Protein AF-A0A9D6YTX3-F1 (afdb_monomer)

Structure (mmCIF, N/CA/C/O backbone):
data_AF-A0A9D6YTX3-F1
#
_entry.id   AF-A0A9D6YTX3-F1
#
loop_
_atom_site.group_PDB
_atom_site.id
_atom_site.type_symbol
_atom_site.label_atom_id
_atom_site.label_alt_id
_atom_site.label_comp_id
_atom_site.label_asym_id
_atom_site.label_entity_id
_atom_site.label_seq_id
_atom_site.pdbx_PDB_ins_code
_atom_site.Cartn_x
_atom_site.Cartn_y
_atom_site.Cartn_z
_atom_site.occupancy
_atom_site.B_iso_or_equiv
_atom_site.auth_seq_id
_atom_site.auth_comp_id
_atom_site.auth_asym_id
_atom_site.auth_atom_id
_atom_site.pdbx_PDB_model_num
ATOM 1 N N . MET A 1 1 ? 55.473 -14.052 -5.247 1.00 39.94 1 MET A N 1
ATOM 2 C CA . MET A 1 1 ? 54.260 -13.274 -5.589 1.00 39.94 1 MET A CA 1
ATOM 3 C C . MET A 1 1 ? 53.104 -14.261 -5.674 1.00 39.94 1 MET A C 1
ATOM 5 O O . MET A 1 1 ? 53.197 -15.175 -6.477 1.00 39.94 1 MET A O 1
ATOM 9 N N . LYS A 1 2 ? 52.112 -14.189 -4.775 1.00 38.47 2 LYS A N 1
ATOM 10 C CA . LYS A 1 2 ? 51.009 -15.166 -4.718 1.00 38.47 2 LYS A CA 1
ATOM 11 C C . LYS A 1 2 ? 49.973 -14.833 -5.797 1.00 38.47 2 LYS A C 1
ATOM 13 O O . LYS A 1 2 ? 49.348 -13.779 -5.734 1.00 38.47 2 LYS A O 1
ATOM 18 N N . THR A 1 3 ? 49.839 -15.711 -6.783 1.00 35.41 3 THR A N 1
ATOM 19 C CA . THR A 1 3 ? 48.816 -15.657 -7.833 1.00 35.41 3 THR A CA 1
ATOM 20 C C . THR A 1 3 ? 47.496 -16.149 -7.244 1.00 35.41 3 THR A C 1
ATOM 22 O O . THR A 1 3 ? 47.463 -17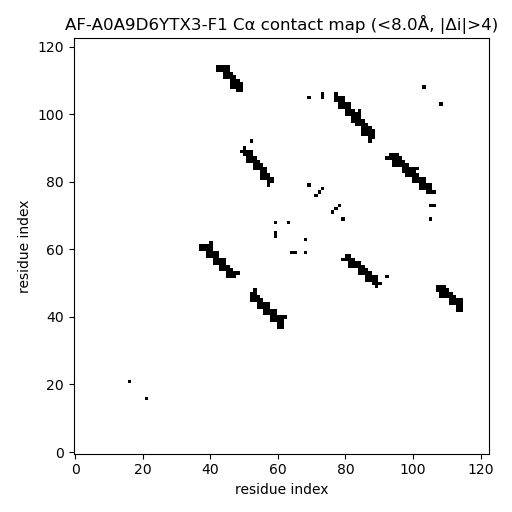.224 -6.652 1.00 35.41 3 THR A O 1
ATOM 25 N N . ALA A 1 4 ? 46.429 -15.360 -7.356 1.00 40.22 4 ALA A N 1
ATOM 26 C CA . ALA A 1 4 ? 45.082 -15.809 -7.018 1.00 40.22 4 ALA A CA 1
ATOM 27 C C . ALA A 1 4 ? 44.422 -16.332 -8.298 1.00 40.22 4 ALA A C 1
ATOM 29 O O . ALA A 1 4 ? 44.260 -15.578 -9.257 1.00 40.22 4 ALA A O 1
ATOM 30 N N . GLU A 1 5 ? 44.090 -17.620 -8.324 1.00 41.91 5 GLU A N 1
ATOM 31 C CA . GLU A 1 5 ? 43.349 -18.244 -9.418 1.00 41.91 5 GLU A CA 1
ATOM 32 C C . GLU A 1 5 ? 41.855 -18.201 -9.097 1.00 41.91 5 GLU A C 1
ATOM 34 O O . GLU A 1 5 ? 41.413 -18.705 -8.065 1.00 41.91 5 GLU A O 1
ATOM 39 N N . VAL A 1 6 ? 41.074 -17.578 -9.977 1.00 42.69 6 VAL A N 1
ATOM 40 C CA . VAL A 1 6 ? 39.611 -17.618 -9.926 1.00 42.69 6 VAL A CA 1
ATOM 41 C C . VAL A 1 6 ? 39.155 -18.558 -11.032 1.00 42.69 6 VAL A C 1
ATOM 43 O O . VAL A 1 6 ? 39.335 -18.272 -12.214 1.00 42.69 6 VAL A O 1
ATOM 46 N N . ILE A 1 7 ? 38.597 -19.702 -10.642 1.00 38.59 7 ILE A N 1
ATOM 47 C CA . ILE A 1 7 ? 38.082 -20.720 -11.559 1.00 38.59 7 ILE A CA 1
ATOM 48 C C . ILE A 1 7 ? 36.613 -20.397 -11.847 1.00 38.59 7 ILE A C 1
ATOM 50 O O . ILE A 1 7 ? 35.754 -20.572 -10.985 1.00 38.59 7 ILE A O 1
ATOM 54 N N . PHE A 1 8 ? 36.318 -19.936 -13.062 1.00 41.16 8 PHE A N 1
ATOM 55 C CA . PHE A 1 8 ? 34.954 -19.881 -13.593 1.00 41.16 8 PHE A CA 1
ATOM 56 C C . PHE A 1 8 ? 34.692 -21.174 -14.375 1.00 41.16 8 PHE A C 1
ATOM 58 O O . PHE A 1 8 ? 35.328 -21.422 -15.398 1.00 41.16 8 PHE A O 1
ATOM 65 N N . ILE A 1 9 ? 33.783 -22.024 -13.887 1.00 38.97 9 ILE A N 1
ATOM 66 C CA . ILE A 1 9 ? 33.426 -23.281 -14.557 1.00 38.97 9 ILE A CA 1
ATOM 67 C C . ILE A 1 9 ? 32.383 -22.982 -15.641 1.00 38.97 9 ILE A C 1
ATOM 69 O O . ILE A 1 9 ? 31.186 -22.954 -15.375 1.00 38.97 9 ILE A O 1
ATOM 73 N N . MET A 1 10 ? 32.853 -22.784 -16.871 1.00 35.03 10 MET A N 1
ATOM 74 C CA . MET A 1 10 ? 32.094 -23.037 -18.098 1.00 35.03 10 MET A CA 1
ATOM 75 C C . MET A 1 10 ? 32.973 -23.915 -18.993 1.00 35.03 10 MET A C 1
ATOM 77 O O . MET A 1 10 ? 34.149 -23.620 -19.190 1.00 35.03 10 MET A O 1
ATOM 81 N N . LEU A 1 11 ? 32.412 -25.038 -19.445 1.00 44.12 11 LEU A N 1
ATOM 82 C CA . LEU A 1 11 ? 33.068 -26.139 -20.162 1.00 44.12 11 LEU A CA 1
ATOM 83 C C . LEU A 1 11 ? 34.221 -25.707 -21.116 1.00 44.12 11 LEU A C 1
ATOM 85 O O . LEU A 1 11 ? 34.007 -24.957 -22.063 1.00 44.12 11 LEU A O 1
ATOM 89 N N . TYR A 1 12 ? 35.405 -26.302 -20.898 1.00 44.81 12 TYR A N 1
ATOM 90 C CA . TYR A 1 12 ? 36.512 -26.557 -21.847 1.00 44.81 12 TYR A CA 1
ATOM 91 C C . TYR A 1 12 ? 37.599 -25.520 -22.213 1.00 44.81 12 TYR A C 1
ATOM 93 O O . TYR A 1 12 ? 38.407 -25.857 -23.072 1.00 44.81 12 TYR A O 1
ATOM 101 N N . TYR A 1 13 ? 37.789 -24.373 -21.545 1.00 46.91 13 TYR A N 1
ATOM 102 C CA . TYR A 1 13 ? 39.040 -23.595 -21.737 1.00 46.91 13 TYR A CA 1
ATOM 103 C C . TYR A 1 13 ? 39.532 -22.867 -20.475 1.00 46.91 13 TYR A C 1
ATOM 105 O O . TYR A 1 13 ? 38.796 -22.104 -19.857 1.00 46.91 13 TYR A O 1
ATOM 113 N N . THR A 1 14 ? 40.815 -23.039 -20.128 1.00 49.16 14 THR A N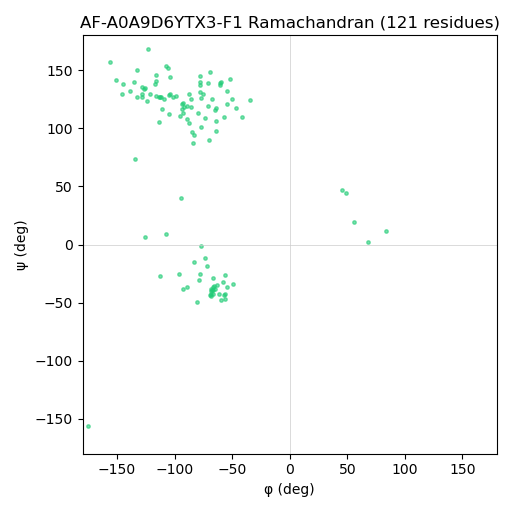 1
ATOM 114 C CA . THR A 1 14 ? 41.513 -22.190 -19.145 1.00 49.16 14 THR A CA 1
ATOM 115 C C . THR A 1 14 ? 42.101 -20.981 -19.867 1.00 49.16 14 THR A C 1
ATOM 117 O O 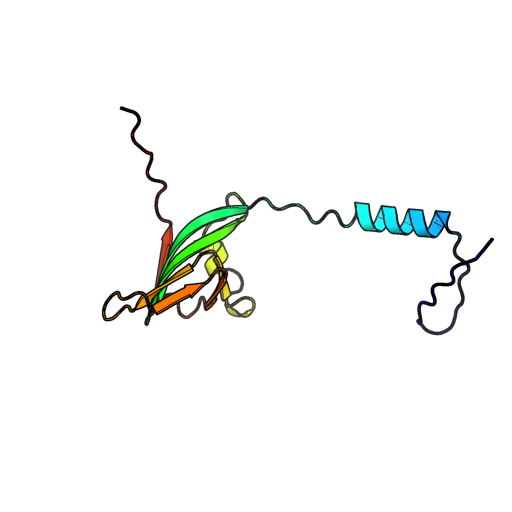. THR A 1 14 ? 43.114 -21.091 -20.556 1.00 49.16 14 THR A O 1
ATOM 120 N N . ILE A 1 15 ? 41.475 -19.815 -19.715 1.00 61.00 15 ILE A N 1
ATOM 121 C CA . ILE A 1 15 ? 41.993 -18.557 -20.261 1.00 61.00 15 ILE A CA 1
ATOM 122 C C . ILE A 1 15 ? 42.865 -17.894 -19.190 1.00 61.00 15 ILE A C 1
ATOM 124 O O . ILE A 1 15 ? 42.381 -17.552 -18.112 1.00 61.00 15 ILE A O 1
ATOM 128 N N . LYS A 1 16 ? 44.158 -17.694 -19.476 1.00 60.53 16 LYS A N 1
ATOM 129 C CA . LYS A 1 16 ? 45.034 -16.866 -18.633 1.00 60.53 16 LYS A CA 1
ATOM 130 C C . LYS A 1 16 ? 44.743 -15.395 -18.918 1.00 60.53 16 LYS A C 1
ATOM 132 O O . LYS A 1 16 ? 45.195 -14.865 -19.928 1.00 60.53 16 LYS A O 1
ATOM 137 N N . ILE A 1 17 ? 43.978 -14.754 -18.040 1.00 64.62 17 ILE A N 1
ATOM 138 C CA . ILE A 1 17 ? 43.666 -13.325 -18.137 1.00 64.62 17 ILE A CA 1
ATOM 139 C C . ILE A 1 17 ? 44.593 -12.557 -17.191 1.00 64.62 17 ILE A C 1
ATOM 141 O O . ILE A 1 17 ? 44.698 -12.889 -16.011 1.00 64.62 17 ILE A O 1
ATOM 145 N N . ASP A 1 18 ? 45.274 -11.534 -17.708 1.00 76.69 18 ASP A N 1
ATOM 146 C CA . ASP A 1 18 ? 46.117 -10.658 -16.893 1.00 76.69 18 ASP A CA 1
ATOM 147 C C . ASP A 1 18 ? 45.273 -9.782 -15.950 1.00 76.69 18 ASP A C 1
ATOM 149 O O . ASP A 1 18 ? 44.157 -9.368 -16.282 1.00 76.69 18 ASP A O 1
ATOM 153 N N . LYS A 1 19 ? 45.825 -9.446 -14.777 1.00 72.38 19 LYS A N 1
ATOM 154 C CA . LYS A 1 19 ? 45.155 -8.621 -13.760 1.00 72.38 19 LYS A CA 1
ATOM 155 C C . LYS A 1 19 ? 44.679 -7.275 -14.320 1.00 72.38 19 LYS A C 1
ATOM 157 O O . LYS A 1 19 ? 43.606 -6.813 -13.940 1.00 72.38 19 LYS A O 1
ATOM 162 N N . LYS A 1 20 ? 45.440 -6.652 -15.226 1.00 76.62 20 LYS A N 1
ATOM 163 C CA . LYS A 1 20 ? 45.074 -5.377 -15.860 1.00 76.62 20 LYS A CA 1
ATOM 164 C C . LYS A 1 20 ? 43.853 -5.532 -16.763 1.00 76.62 20 LYS A C 1
ATOM 166 O O . LYS A 1 20 ? 42.981 -4.667 -16.767 1.00 76.62 20 LYS A O 1
ATOM 171 N N . THR A 1 21 ? 43.768 -6.647 -17.484 1.00 73.44 21 THR A N 1
ATOM 172 C CA . THR A 1 21 ? 42.628 -6.969 -18.347 1.00 73.44 21 THR A CA 1
ATOM 173 C C . THR A 1 21 ? 41.382 -7.263 -17.517 1.00 73.44 21 THR A C 1
ATOM 175 O O . THR A 1 21 ? 40.327 -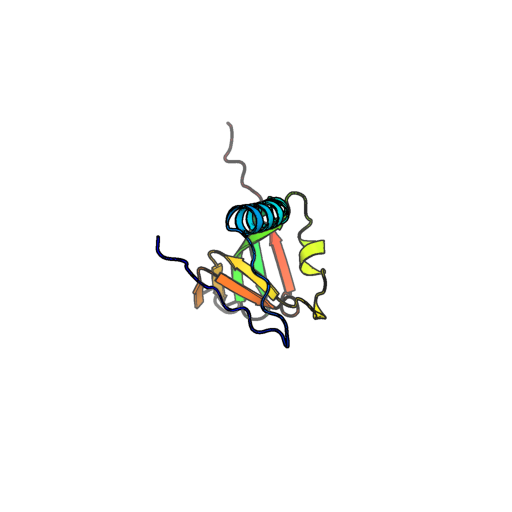6.705 -17.810 1.00 73.44 21 THR A O 1
ATOM 178 N N . ILE A 1 22 ? 41.504 -8.033 -16.430 1.00 73.56 22 ILE A N 1
ATOM 179 C CA . ILE A 1 22 ? 40.404 -8.250 -15.474 1.00 73.56 22 ILE A CA 1
ATOM 180 C C . ILE A 1 22 ? 39.900 -6.909 -14.931 1.00 73.56 22 ILE A C 1
ATOM 182 O O . ILE A 1 22 ? 38.700 -6.655 -14.948 1.00 73.56 22 ILE A O 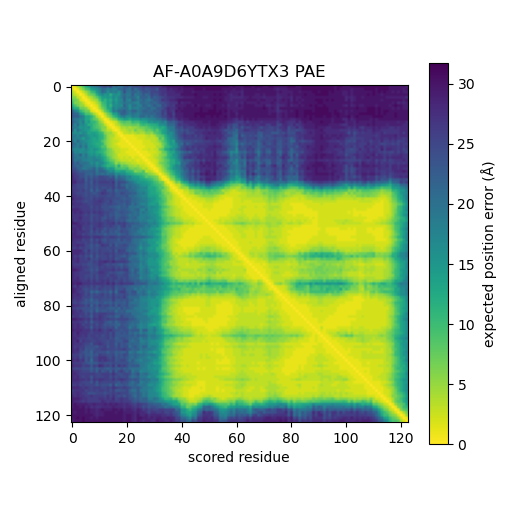1
ATOM 186 N N . LEU A 1 23 ? 40.809 -6.020 -14.520 1.00 71.31 23 LEU A N 1
ATOM 187 C CA . LEU A 1 23 ? 40.445 -4.710 -13.982 1.00 71.31 23 LEU A CA 1
ATOM 188 C C . LEU A 1 23 ? 39.760 -3.819 -15.030 1.00 71.31 23 LEU A C 1
ATOM 190 O O . LEU A 1 23 ? 38.791 -3.142 -14.715 1.00 71.31 23 LEU A O 1
ATOM 194 N N . SER A 1 24 ? 40.205 -3.863 -16.290 1.00 68.19 24 SER A N 1
ATOM 195 C CA . SER A 1 24 ? 39.542 -3.136 -17.379 1.00 68.19 24 SER A CA 1
ATOM 196 C C . SER A 1 24 ? 38.140 -3.671 -17.683 1.00 68.19 24 SER A C 1
ATOM 198 O O . SER A 1 24 ? 37.239 -2.885 -17.953 1.00 68.19 24 SER A O 1
ATOM 200 N N . ILE A 1 25 ? 37.930 -4.989 -17.587 1.00 70.69 25 ILE A N 1
ATOM 201 C CA . ILE A 1 25 ? 36.612 -5.609 -17.766 1.00 70.69 25 ILE A CA 1
ATOM 202 C C . ILE A 1 25 ? 35.691 -5.212 -16.611 1.00 70.69 25 ILE A C 1
ATOM 204 O O . ILE A 1 25 ? 34.559 -4.818 -16.866 1.00 70.69 25 ILE A O 1
ATOM 208 N N . ILE A 1 26 ? 36.181 -5.254 -15.367 1.00 70.38 26 ILE A N 1
ATOM 209 C CA . ILE A 1 26 ? 35.427 -4.809 -14.187 1.00 70.38 26 ILE A CA 1
ATOM 210 C C . ILE A 1 26 ? 35.043 -3.334 -14.323 1.00 70.38 26 ILE A C 1
ATOM 212 O O . ILE A 1 26 ? 33.868 -3.023 -14.191 1.00 70.38 26 ILE A O 1
ATOM 216 N N . ASN A 1 27 ? 35.976 -2.451 -14.689 1.00 71.25 27 ASN A N 1
ATOM 217 C CA . ASN A 1 27 ? 35.679 -1.028 -14.873 1.00 71.25 27 ASN A CA 1
ATOM 218 C C . ASN A 1 27 ? 34.646 -0.787 -15.982 1.00 71.25 27 ASN A C 1
ATOM 220 O O . ASN A 1 27 ? 33.720 -0.009 -15.793 1.00 71.25 27 ASN A O 1
ATOM 224 N N . VAL A 1 28 ? 34.748 -1.480 -17.123 1.00 68.06 28 VAL A N 1
ATOM 225 C CA . VAL A 1 28 ? 33.749 -1.378 -18.204 1.00 68.06 28 VAL A CA 1
ATOM 226 C C . VAL A 1 28 ? 32.388 -1.926 -17.758 1.00 68.06 28 VAL A C 1
ATOM 228 O O . VAL A 1 28 ? 31.349 -1.403 -18.161 1.00 68.06 28 VAL A O 1
ATOM 231 N N . MET A 1 29 ? 32.367 -2.978 -16.935 1.00 61.12 29 MET A N 1
ATOM 232 C CA . MET A 1 29 ? 31.136 -3.502 -16.341 1.00 61.12 29 MET A CA 1
ATOM 233 C C . MET A 1 29 ? 30.541 -2.530 -15.312 1.00 61.12 29 MET A C 1
ATOM 235 O O . MET A 1 29 ? 29.329 -2.353 -15.325 1.00 61.12 29 MET A O 1
ATOM 239 N N . GLU A 1 30 ? 31.353 -1.866 -14.485 1.00 60.62 30 GLU A N 1
ATOM 240 C CA . GLU A 1 30 ? 30.922 -0.841 -13.520 1.00 60.62 30 GLU A CA 1
ATOM 241 C C . GLU A 1 30 ? 30.420 0.435 -14.213 1.00 60.62 30 GLU A C 1
ATOM 243 O O . GLU A 1 30 ? 29.361 0.941 -13.856 1.00 60.62 30 GLU A O 1
ATOM 248 N N . GLU A 1 31 ? 31.095 0.911 -15.265 1.00 59.62 31 GLU A N 1
ATOM 249 C CA . GLU A 1 31 ? 30.645 2.059 -16.069 1.00 59.62 31 GLU A CA 1
ATOM 250 C C . GLU A 1 31 ? 29.310 1.780 -16.780 1.00 59.62 31 GLU A C 1
ATOM 252 O O . GLU A 1 31 ? 28.466 2.670 -16.904 1.00 59.62 31 GLU A O 1
ATOM 257 N N . ARG A 1 32 ? 29.079 0.533 -17.217 1.00 55.81 32 ARG A N 1
ATOM 258 C CA . ARG A 1 32 ? 27.790 0.090 -17.782 1.00 55.81 32 ARG A CA 1
ATOM 259 C C . ARG A 1 32 ? 26.732 -0.190 -16.716 1.00 55.81 32 ARG A C 1
ATOM 261 O O . ARG A 1 32 ? 25.543 -0.096 -17.009 1.00 55.81 32 ARG A O 1
ATOM 268 N N . ALA A 1 33 ? 27.151 -0.523 -15.500 1.00 51.25 33 ALA A N 1
ATOM 269 C CA . ALA A 1 33 ? 26.307 -0.719 -14.330 1.00 51.25 33 ALA A CA 1
ATOM 270 C C . ALA A 1 33 ? 26.209 0.561 -13.496 1.00 51.25 33 ALA A C 1
ATOM 272 O O . ALA A 1 33 ? 26.185 0.505 -12.270 1.00 51.25 33 ALA A O 1
ATOM 273 N N . ASN A 1 34 ? 26.096 1.715 -14.151 1.00 50.94 34 ASN A N 1
ATOM 274 C CA . ASN A 1 34 ? 25.430 2.844 -13.533 1.00 50.94 34 ASN A CA 1
ATOM 275 C C . ASN A 1 34 ? 23.930 2.641 -13.806 1.00 50.94 34 ASN A C 1
ATOM 277 O O . ASN A 1 34 ? 23.454 3.068 -14.864 1.00 50.94 34 ASN A O 1
ATOM 281 N N . PRO A 1 35 ? 23.172 1.902 -12.958 1.00 56.44 35 PRO A N 1
ATOM 282 C CA . PRO A 1 35 ? 21.731 1.848 -13.131 1.00 56.44 35 PRO A CA 1
ATOM 283 C C . PRO A 1 35 ? 21.279 3.299 -13.124 1.00 56.44 35 PRO A C 1
ATOM 285 O O . PRO A 1 35 ? 21.589 4.011 -12.169 1.00 56.44 35 PRO A O 1
ATOM 288 N N . LEU A 1 36 ? 20.636 3.752 -14.206 1.00 61.69 36 LEU A N 1
ATOM 289 C CA . LEU A 1 36 ? 20.072 5.096 -14.289 1.00 61.69 36 LEU A CA 1
ATOM 290 C C . LEU A 1 36 ? 19.413 5.381 -12.941 1.00 61.69 36 LEU A C 1
ATOM 292 O O . LEU A 1 36 ? 18.454 4.700 -12.568 1.00 61.69 36 LEU A O 1
ATOM 296 N N . LYS A 1 37 ? 20.004 6.288 -12.157 1.00 64.06 37 LYS A N 1
ATOM 297 C CA . LYS A 1 37 ? 19.487 6.637 -10.840 1.00 64.06 37 LYS A CA 1
ATOM 298 C C . LYS A 1 37 ? 18.199 7.396 -11.108 1.00 64.06 37 LYS A C 1
ATOM 300 O O . LYS A 1 37 ? 18.216 8.597 -11.338 1.00 64.06 37 LYS A O 1
ATOM 305 N N . ILE A 1 38 ? 17.096 6.659 -11.177 1.00 75.44 38 ILE A N 1
ATOM 306 C CA . ILE A 1 38 ? 15.774 7.235 -11.370 1.00 75.44 38 ILE A CA 1
ATOM 307 C C . ILE A 1 38 ? 15.416 7.888 -10.045 1.00 75.44 38 ILE A C 1
ATOM 309 O O . ILE A 1 38 ? 15.200 7.198 -9.045 1.00 75.44 38 ILE A O 1
ATOM 313 N N . GLU A 1 39 ? 15.407 9.216 -10.041 1.00 83.62 39 GLU A N 1
ATOM 314 C CA . GLU A 1 39 ? 14.887 9.981 -8.919 1.00 83.62 39 GLU A CA 1
ATOM 315 C C . GLU A 1 39 ? 13.418 9.621 -8.694 1.00 83.62 39 GLU A C 1
ATOM 317 O O . GLU A 1 39 ? 12.655 9.356 -9.633 1.00 83.62 39 GLU A O 1
ATOM 322 N N . LYS A 1 40 ? 13.054 9.514 -7.417 1.00 87.12 40 LYS A N 1
ATOM 323 C CA . LYS A 1 40 ? 11.708 9.155 -6.998 1.00 87.12 40 LYS A CA 1
ATOM 324 C C . LYS A 1 40 ? 11.190 10.189 -6.026 1.00 87.12 40 LYS A C 1
ATOM 326 O O . LYS A 1 40 ? 11.857 10.509 -5.044 1.00 87.12 40 LYS A O 1
ATOM 331 N N . ASP A 1 41 ? 9.960 10.604 -6.264 1.00 89.56 41 ASP A N 1
ATOM 332 C CA . ASP A 1 41 ? 9.209 11.447 -5.364 1.00 89.56 41 ASP A CA 1
ATOM 333 C C . ASP A 1 41 ? 8.482 10.555 -4.359 1.00 89.56 41 ASP A C 1
ATOM 335 O O . ASP A 1 41 ? 7.779 9.596 -4.710 1.00 89.56 41 ASP A O 1
ATOM 339 N N . GLN A 1 42 ? 8.640 10.888 -3.084 1.00 93.12 42 GLN A N 1
ATOM 340 C CA . GLN A 1 42 ? 7.889 10.257 -2.014 1.00 93.12 42 GLN A CA 1
ATOM 341 C C . GLN A 1 42 ? 6.552 10.985 -1.857 1.00 93.12 42 GLN A C 1
ATOM 343 O O . GLN A 1 42 ? 6.516 12.169 -1.533 1.00 93.12 42 GLN A O 1
ATOM 348 N N . LYS A 1 43 ? 5.439 10.275 -2.057 1.00 93.31 43 LYS A N 1
ATOM 349 C CA . LYS A 1 43 ? 4.086 10.833 -1.918 1.00 93.31 43 LYS A CA 1
ATOM 350 C C . LYS A 1 43 ? 3.341 10.150 -0.784 1.00 93.31 43 LYS A C 1
ATOM 352 O O . LYS A 1 43 ? 3.277 8.919 -0.730 1.00 93.31 43 LYS A O 1
ATOM 357 N N . LYS A 1 44 ? 2.793 10.951 0.135 1.00 95.94 44 LYS A N 1
ATOM 358 C CA . LYS A 1 44 ? 1.940 10.458 1.219 1.00 95.94 44 LYS A CA 1
ATOM 359 C C . LYS A 1 44 ? 0.574 10.105 0.645 1.00 95.94 44 LYS A C 1
ATOM 361 O O . LYS A 1 44 ? -0.014 10.892 -0.094 1.00 95.94 44 LYS A O 1
ATOM 366 N N . VAL A 1 45 ? 0.100 8.901 0.941 1.00 95.81 45 VAL A N 1
ATOM 367 C CA . VAL A 1 45 ? -1.135 8.365 0.369 1.00 95.81 45 VAL A CA 1
ATOM 368 C C . VAL A 1 45 ? -2.044 7.761 1.420 1.00 95.81 45 VAL A C 1
ATOM 370 O O . VAL A 1 45 ? -1.593 7.213 2.430 1.00 95.81 45 VAL A O 1
ATOM 373 N N . LEU A 1 46 ? -3.337 7.835 1.120 1.00 96.88 46 LEU A N 1
ATOM 374 C CA . LEU A 1 46 ? -4.397 7.108 1.789 1.00 96.88 46 LEU A CA 1
ATOM 375 C C . LEU A 1 46 ? -4.929 6.070 0.802 1.00 96.88 46 LEU A C 1
ATOM 377 O O . LEU A 1 46 ? -5.449 6.428 -0.253 1.00 96.88 46 LEU A O 1
ATOM 381 N N . ILE A 1 47 ? -4.779 4.793 1.134 1.00 96.75 47 ILE A N 1
ATOM 382 C CA . ILE A 1 47 ? -5.276 3.671 0.339 1.00 96.75 47 ILE A CA 1
ATOM 383 C C . ILE A 1 47 ? -6.438 3.042 1.096 1.00 96.75 47 ILE A C 1
ATOM 385 O O . ILE A 1 47 ? -6.286 2.638 2.248 1.00 96.75 47 ILE A O 1
ATOM 389 N N . TYR A 1 48 ? -7.583 2.933 0.438 1.00 96.88 48 TYR A N 1
ATOM 390 C CA . TYR A 1 48 ? -8.753 2.241 0.953 1.00 96.88 48 TYR A CA 1
ATOM 391 C C . TYR A 1 48 ? -8.877 0.889 0.264 1.00 96.88 48 TYR A C 1
ATOM 393 O O . TYR A 1 48 ? -8.806 0.773 -0.961 1.00 96.88 48 TYR A O 1
ATOM 401 N N . THR A 1 49 ? -9.033 -0.131 1.091 1.00 95.75 49 THR A N 1
ATOM 402 C CA . THR A 1 49 ? -9.326 -1.510 0.704 1.00 95.75 49 THR A CA 1
ATOM 403 C C . THR A 1 49 ? -10.611 -1.934 1.415 1.00 95.75 49 THR A C 1
ATOM 405 O O . THR A 1 49 ? -10.981 -1.278 2.395 1.00 95.75 49 THR A O 1
ATOM 408 N N . PRO A 1 50 ? -11.230 -3.071 1.048 1.00 95.31 50 PRO A N 1
ATOM 409 C CA . PRO A 1 50 ? -12.466 -3.507 1.693 1.00 95.31 50 PRO A CA 1
ATOM 410 C C . PRO A 1 50 ? -12.366 -3.664 3.218 1.00 95.31 50 PRO A C 1
ATOM 412 O O . PRO A 1 50 ? -13.365 -3.557 3.917 1.00 95.31 50 PRO A O 1
ATOM 415 N N . THR A 1 51 ? -11.167 -3.934 3.745 1.00 95.75 51 THR A N 1
ATOM 416 C CA . THR A 1 51 ? -10.950 -4.212 5.173 1.00 95.75 51 THR A CA 1
ATOM 417 C C . THR A 1 51 ? -10.153 -3.134 5.896 1.00 95.75 51 THR A C 1
ATOM 419 O O . THR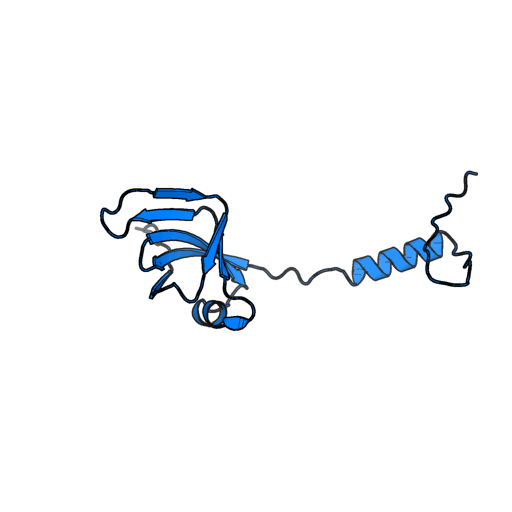 A 1 51 ? -10.301 -2.982 7.106 1.00 95.75 51 THR A O 1
ATOM 422 N N . PHE A 1 52 ? -9.295 -2.395 5.187 1.00 97.25 52 PHE A N 1
ATOM 423 C CA . PHE A 1 52 ? -8.363 -1.457 5.809 1.00 97.25 52 PHE A CA 1
ATOM 424 C C . PHE A 1 52 ? -8.297 -0.107 5.104 1.00 97.25 52 PHE A C 1
ATOM 426 O O . PHE A 1 52 ? -8.179 -0.037 3.877 1.00 97.25 52 PHE A O 1
ATOM 433 N N . LYS A 1 53 ? -8.225 0.946 5.919 1.00 97.56 53 LYS A N 1
ATOM 434 C CA . LYS A 1 53 ? -7.668 2.249 5.563 1.00 97.56 53 LYS A CA 1
ATOM 435 C C . LYS A 1 53 ? -6.175 2.229 5.867 1.00 97.56 53 LYS A C 1
ATOM 437 O O . LYS A 1 53 ? -5.769 2.058 7.013 1.00 97.56 53 LYS A O 1
ATOM 442 N N . ILE A 1 54 ? -5.346 2.426 4.855 1.00 98.06 54 ILE A N 1
ATOM 443 C CA . ILE A 1 54 ? -3.887 2.399 4.962 1.00 98.06 54 ILE A CA 1
ATOM 444 C C . ILE A 1 54 ? -3.355 3.809 4.722 1.00 98.06 54 ILE A C 1
ATOM 446 O O . ILE A 1 54 ? -3.646 4.418 3.697 1.00 98.06 54 ILE A O 1
ATOM 450 N N . ILE A 1 55 ? -2.546 4.314 5.649 1.00 97.81 55 ILE A N 1
ATOM 451 C CA . ILE A 1 55 ? -1.846 5.597 5.527 1.00 97.81 55 ILE A CA 1
ATOM 452 C C . ILE A 1 55 ? -0.350 5.311 5.454 1.00 97.81 55 ILE A C 1
ATOM 454 O O . ILE A 1 55 ? 0.183 4.635 6.331 1.00 97.81 55 ILE A O 1
ATOM 458 N N . GLY A 1 56 ? 0.340 5.825 4.441 1.00 97.25 56 GLY A N 1
ATOM 459 C CA . GLY A 1 56 ? 1.780 5.618 4.287 1.00 97.25 56 GLY A CA 1
ATOM 460 C C . GLY A 1 56 ? 2.352 6.397 3.114 1.00 97.25 56 GLY A C 1
ATOM 461 O O . GLY A 1 56 ? 1.774 7.394 2.689 1.00 97.25 56 GLY A O 1
ATOM 462 N N . TYR A 1 57 ? 3.485 5.941 2.585 1.00 96.81 57 TYR A N 1
ATOM 463 C CA . TYR A 1 57 ? 4.159 6.603 1.472 1.00 96.81 57 TYR A CA 1
ATOM 464 C C . TYR A 1 57 ? 4.468 5.650 0.330 1.00 96.81 57 TYR A C 1
ATOM 466 O O . TYR A 1 57 ? 5.021 4.571 0.546 1.00 96.81 57 TYR A O 1
ATOM 474 N N . ILE A 1 58 ? 4.196 6.098 -0.887 1.00 95.00 58 ILE A N 1
ATOM 475 C CA . ILE A 1 58 ? 4.626 5.439 -2.120 1.00 95.00 58 ILE A CA 1
ATOM 476 C C . ILE A 1 58 ? 5.772 6.229 -2.748 1.00 95.00 58 ILE A C 1
ATOM 478 O O . ILE A 1 58 ? 5.878 7.442 -2.568 1.00 95.00 58 ILE A O 1
ATOM 482 N N . HIS A 1 59 ? 6.622 5.528 -3.490 1.00 92.00 59 HIS A N 1
ATOM 483 C CA . HIS A 1 59 ? 7.776 6.108 -4.174 1.00 92.00 59 HIS A CA 1
ATOM 484 C C . HIS A 1 59 ? 7.543 6.004 -5.673 1.00 92.00 59 HIS A C 1
ATOM 486 O O . HIS A 1 59 ? 7.614 4.910 -6.239 1.00 92.00 59 HIS A O 1
ATOM 492 N N . LEU A 1 60 ? 7.227 7.130 -6.299 1.00 89.62 60 LEU A N 1
ATOM 493 C CA . LEU A 1 60 ? 6.938 7.223 -7.727 1.00 89.62 60 LEU A CA 1
ATOM 494 C C . LEU A 1 60 ? 8.141 7.838 -8.441 1.00 89.62 60 LEU A C 1
ATOM 496 O O . LEU A 1 60 ? 8.767 8.710 -7.854 1.00 89.62 60 LEU A O 1
ATOM 500 N N . PRO A 1 61 ? 8.490 7.434 -9.675 1.00 86.56 61 PRO A N 1
ATOM 501 C CA . PRO A 1 61 ? 9.449 8.199 -10.469 1.00 86.56 61 PRO A CA 1
ATOM 502 C C . PRO A 1 61 ? 9.030 9.671 -10.538 1.00 86.56 61 PRO A C 1
ATOM 504 O O . PRO A 1 61 ? 7.833 9.958 -10.619 1.00 86.56 61 PRO A O 1
ATOM 507 N N . THR A 1 62 ? 9.989 10.593 -10.504 1.00 82.31 62 THR A N 1
ATOM 508 C CA . THR A 1 62 ? 9.690 12.029 -10.577 1.00 82.31 62 THR A CA 1
ATOM 509 C C . THR A 1 62 ? 8.847 12.336 -11.823 1.00 82.31 62 THR A C 1
ATOM 511 O O . THR A 1 62 ? 9.136 11.847 -12.917 1.00 82.31 62 THR A O 1
ATOM 514 N N . ASN A 1 63 ? 7.761 13.098 -11.647 1.00 81.44 63 ASN A N 1
ATOM 515 C CA . ASN A 1 63 ? 6.716 13.392 -12.649 1.00 81.44 63 ASN A CA 1
ATOM 516 C C . ASN A 1 63 ? 5.809 12.221 -13.083 1.00 81.44 63 ASN A C 1
ATOM 518 O O . ASN A 1 63 ? 4.930 12.415 -13.928 1.00 81.44 63 ASN A O 1
ATOM 522 N N . ALA A 1 64 ? 5.962 11.017 -12.526 1.00 84.81 64 ALA A N 1
ATOM 523 C CA . ALA A 1 64 ? 5.056 9.917 -12.835 1.00 84.81 64 ALA A CA 1
ATOM 524 C C . ALA A 1 64 ? 3.673 10.144 -12.215 1.00 84.81 64 ALA A C 1
ATOM 526 O O . ALA A 1 64 ? 3.530 10.544 -11.057 1.00 84.81 64 ALA A O 1
ATOM 527 N N . ARG A 1 65 ? 2.626 9.818 -12.978 1.00 85.25 65 ARG A N 1
ATOM 528 C CA . ARG A 1 65 ? 1.257 9.829 -12.463 1.00 85.25 65 ARG A CA 1
ATOM 529 C C . ARG A 1 65 ? 1.010 8.577 -11.626 1.00 85.25 65 ARG A C 1
ATOM 531 O O . ARG A 1 65 ? 1.354 7.457 -12.015 1.00 85.25 65 ARG A O 1
ATOM 538 N N . LEU A 1 66 ? 0.346 8.761 -10.487 1.00 86.81 66 LEU A N 1
ATOM 539 C CA . LEU A 1 66 ? -0.077 7.656 -9.626 1.00 86.81 66 LEU A CA 1
ATOM 540 C C . LEU A 1 66 ? -0.967 6.657 -10.380 1.00 86.81 66 LEU A C 1
ATOM 542 O O . LEU A 1 66 ? -0.767 5.450 -10.269 1.00 86.81 66 LEU A O 1
ATOM 546 N N . THR A 1 67 ? -1.909 7.158 -11.181 1.00 86.56 67 THR A N 1
ATOM 547 C CA . THR A 1 67 ? -2.820 6.338 -11.994 1.00 86.56 67 THR A CA 1
ATOM 548 C C . THR A 1 67 ? -2.064 5.401 -12.926 1.00 86.56 67 THR A C 1
ATOM 550 O O . THR A 1 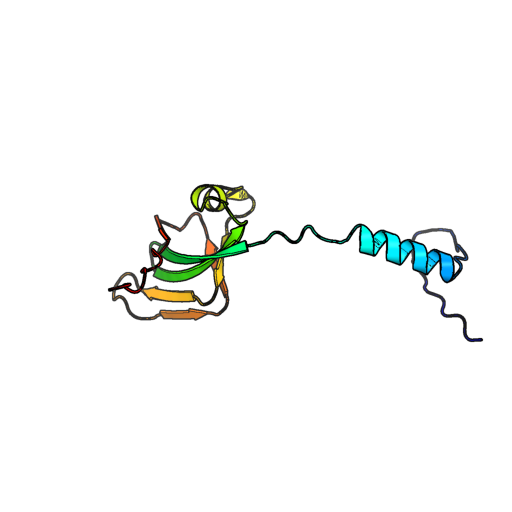67 ? -2.399 4.223 -13.018 1.00 86.56 67 THR A O 1
ATOM 553 N N . ASP A 1 68 ? -1.007 5.894 -13.566 1.00 85.81 68 ASP A N 1
ATOM 554 C CA . ASP A 1 68 ? -0.214 5.109 -14.510 1.00 85.81 68 ASP A CA 1
ATOM 555 C C . ASP A 1 68 ? 0.537 4.004 -13.763 1.00 85.81 68 ASP A C 1
ATOM 557 O O . ASP A 1 68 ? 0.570 2.863 -14.207 1.00 85.81 68 ASP A O 1
ATOM 561 N N . THR A 1 69 ? 1.051 4.302 -12.567 1.00 84.88 69 THR A N 1
ATOM 562 C CA . THR A 1 69 ? 1.752 3.321 -11.719 1.00 84.88 69 THR A CA 1
ATOM 563 C C . THR A 1 69 ? 0.816 2.238 -11.175 1.00 84.88 69 THR A C 1
ATOM 565 O O . THR A 1 69 ? 1.187 1.060 -11.105 1.00 84.88 69 THR A O 1
ATOM 568 N N . LEU A 1 70 ? -0.409 2.614 -10.801 1.00 85.88 70 LEU A N 1
ATOM 569 C CA . LEU A 1 70 ? -1.434 1.672 -10.353 1.00 85.88 70 LEU A CA 1
ATOM 570 C C . LEU A 1 70 ? -1.873 0.757 -11.499 1.00 85.88 70 LEU A C 1
ATOM 572 O O . LEU A 1 70 ? -1.945 -0.451 -11.301 1.00 85.88 70 LEU A O 1
ATOM 576 N N . ASN A 1 71 ? -2.064 1.299 -12.702 1.00 85.00 71 ASN A N 1
ATOM 577 C CA . ASN A 1 71 ? -2.508 0.533 -13.869 1.00 85.00 71 ASN A CA 1
ATOM 578 C C . ASN A 1 71 ? -1.374 -0.196 -14.606 1.00 85.00 71 ASN A C 1
ATOM 580 O O . ASN A 1 71 ? -1.635 -1.092 -15.411 1.00 85.00 71 ASN A O 1
ATOM 584 N N . PHE A 1 72 ? -0.110 0.143 -14.343 1.00 82.88 72 PHE A N 1
ATOM 585 C CA . PHE A 1 72 ? 1.016 -0.497 -15.008 1.00 82.88 72 PHE A CA 1
ATOM 586 C C . PHE A 1 72 ? 1.088 -1.983 -14.657 1.00 82.88 72 PHE A C 1
ATOM 588 O O . PHE A 1 72 ? 1.312 -2.359 -13.499 1.00 82.88 72 PHE A O 1
ATOM 595 N N . ALA A 1 73 ? 0.935 -2.806 -15.698 1.00 74.88 73 ALA A N 1
ATOM 596 C CA . ALA A 1 73 ? 1.122 -4.248 -15.680 1.00 74.88 73 ALA A CA 1
ATOM 597 C C . ALA A 1 73 ? 0.464 -4.926 -14.467 1.00 74.88 73 ALA A C 1
ATOM 599 O O . ALA A 1 73 ? 1.108 -5.741 -13.815 1.00 74.88 73 ALA A O 1
ATOM 600 N N . VAL A 1 74 ? -0.798 -4.598 -14.156 1.00 77.75 74 VAL A N 1
ATOM 601 C CA . VAL A 1 74 ? -1.522 -5.115 -12.972 1.00 77.75 74 VAL A CA 1
ATOM 602 C C . VAL A 1 74 ? -1.423 -6.639 -12.842 1.00 77.75 74 VAL A C 1
ATOM 604 O O . VAL A 1 74 ? -1.317 -7.147 -11.732 1.00 77.75 74 VAL A O 1
ATOM 607 N N . ASP A 1 75 ? -1.377 -7.375 -13.953 1.00 80.31 75 ASP A N 1
ATOM 608 C CA . ASP A 1 75 ? -1.272 -8.839 -13.935 1.00 80.31 75 ASP A CA 1
ATOM 609 C C . ASP A 1 75 ? 0.146 -9.361 -13.667 1.00 80.31 75 ASP A C 1
ATOM 611 O O . ASP A 1 75 ? 0.308 -10.426 -13.077 1.00 80.31 75 ASP A O 1
ATOM 615 N N . LYS A 1 76 ? 1.182 -8.621 -14.082 1.00 83.00 76 LYS A N 1
ATOM 616 C CA . LYS A 1 76 ? 2.595 -9.018 -13.915 1.00 83.00 76 LYS A CA 1
ATOM 617 C C . LYS A 1 76 ? 3.238 -8.402 -12.671 1.00 83.00 76 LYS A C 1
ATOM 619 O O . LYS A 1 76 ? 4.195 -8.951 -12.140 1.00 83.00 76 LYS A O 1
ATOM 624 N N . ASN A 1 77 ? 2.716 -7.268 -12.212 1.00 85.06 77 ASN A N 1
ATOM 625 C CA . ASN A 1 77 ? 3.130 -6.555 -11.013 1.00 85.06 77 ASN A CA 1
ATOM 626 C C . ASN A 1 77 ? 1.886 -6.130 -10.206 1.00 85.06 77 ASN A C 1
ATOM 628 O O . ASN A 1 77 ? 1.505 -4.950 -10.218 1.00 85.06 77 ASN A O 1
ATOM 632 N N . PRO A 1 78 ? 1.228 -7.096 -9.533 1.00 90.81 78 PRO A N 1
ATOM 633 C CA . PRO A 1 78 ? -0.058 -6.886 -8.873 1.00 90.81 78 PRO A CA 1
ATOM 634 C C . PRO A 1 78 ? 0.046 -6.148 -7.542 1.00 90.81 78 PRO A C 1
ATOM 636 O O . PRO A 1 78 ? -0.980 -5.903 -6.917 1.00 90.81 78 PRO A O 1
ATOM 639 N N . PHE A 1 79 ? 1.246 -5.786 -7.091 1.00 92.94 79 PHE A N 1
ATOM 640 C CA . PHE A 1 79 ? 1.446 -5.145 -5.799 1.00 92.94 79 PHE A CA 1
ATOM 641 C C . PHE A 1 79 ? 2.002 -3.728 -5.944 1.00 92.94 79 PHE A C 1
ATOM 643 O O . PHE A 1 79 ? 2.789 -3.438 -6.845 1.00 92.94 79 PHE A O 1
ATOM 650 N N . ILE A 1 80 ? 1.591 -2.838 -5.042 1.00 93.19 80 ILE A N 1
ATOM 651 C CA . ILE A 1 80 ? 2.185 -1.516 -4.850 1.00 93.19 80 ILE A CA 1
ATOM 652 C C . ILE A 1 80 ? 2.883 -1.468 -3.481 1.00 93.19 80 ILE A C 1
ATOM 654 O O . ILE A 1 80 ? 2.265 -1.814 -2.469 1.00 93.19 80 ILE A O 1
ATOM 658 N N . PRO A 1 81 ? 4.167 -1.072 -3.427 1.00 95.06 81 PRO A N 1
ATOM 659 C CA . PRO A 1 81 ? 4.887 -0.946 -2.170 1.00 95.06 81 PRO A CA 1
ATOM 660 C C . PRO A 1 81 ? 4.502 0.347 -1.447 1.00 95.06 81 PRO A C 1
ATOM 662 O O . PRO A 1 81 ? 4.554 1.433 -2.024 1.00 95.06 81 PRO A O 1
ATOM 665 N N . VAL A 1 82 ? 4.180 0.228 -0.163 1.00 96.75 82 VAL A N 1
ATOM 666 C CA . VAL A 1 82 ? 3.876 1.337 0.744 1.00 96.75 82 VAL A CA 1
ATOM 667 C C . VAL A 1 82 ? 4.855 1.285 1.909 1.00 96.75 82 VAL A C 1
ATOM 669 O O . VAL A 1 82 ? 5.039 0.246 2.533 1.00 96.75 82 VAL A O 1
ATOM 672 N N . THR A 1 83 ? 5.494 2.406 2.213 1.00 97.62 83 THR A N 1
ATOM 673 C CA . THR A 1 83 ? 6.471 2.535 3.302 1.00 97.62 83 THR A CA 1
ATOM 674 C C . THR A 1 83 ? 5.902 3.325 4.476 1.00 97.62 83 THR A C 1
ATOM 676 O O . THR A 1 83 ? 5.010 4.158 4.284 1.00 97.62 83 THR A O 1
ATOM 679 N N . LYS A 1 84 ? 6.413 3.069 5.690 1.00 97.62 84 LYS A N 1
ATOM 680 C CA . LYS A 1 84 ? 5.948 3.680 6.957 1.00 97.62 84 LYS A CA 1
ATOM 681 C C . LYS A 1 84 ? 4.418 3.614 7.104 1.00 97.62 84 LYS A C 1
ATOM 683 O O . LYS A 1 84 ? 3.761 4.608 7.425 1.00 97.62 84 LYS A O 1
ATOM 688 N N . ALA A 1 85 ? 3.861 2.449 6.792 1.00 97.62 85 ALA A N 1
ATOM 689 C CA . ALA A 1 85 ? 2.434 2.212 6.701 1.00 97.62 85 ALA A CA 1
ATOM 690 C C . ALA A 1 85 ? 1.796 2.053 8.088 1.00 97.62 85 ALA A C 1
ATOM 692 O O . ALA A 1 85 ? 2.333 1.385 8.972 1.00 97.62 85 ALA A O 1
ATOM 693 N N . ARG A 1 86 ? 0.604 2.625 8.250 1.00 98.38 86 ARG A N 1
ATOM 694 C CA . ARG A 1 86 ? -0.313 2.382 9.366 1.00 98.38 86 ARG A CA 1
ATOM 695 C C . ARG A 1 86 ? -1.648 1.928 8.797 1.00 98.38 86 ARG A C 1
ATOM 697 O O . ARG A 1 86 ? -2.220 2.631 7.964 1.00 98.38 86 ARG A O 1
ATOM 704 N N . GLY A 1 87 ? -2.112 0.758 9.216 1.00 97.50 87 GLY A N 1
ATOM 705 C CA . GLY A 1 87 ? -3.384 0.185 8.791 1.00 97.50 87 GLY A CA 1
ATOM 706 C C . GLY A 1 87 ? -4.434 0.307 9.881 1.00 97.50 87 GLY A C 1
ATOM 707 O O . GLY A 1 8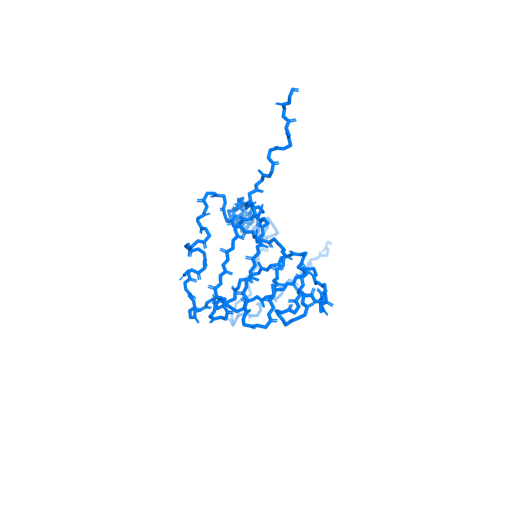7 ? -4.193 -0.107 11.013 1.00 97.50 87 GLY A O 1
ATOM 708 N N . TYR A 1 88 ? -5.594 0.841 9.526 1.00 98.25 88 TYR A N 1
ATOM 709 C CA . TYR A 1 88 ? -6.755 0.993 10.392 1.00 98.25 88 TYR A CA 1
ATOM 710 C C . TYR A 1 88 ? -7.907 0.153 9.846 1.00 98.25 88 TYR A C 1
ATOM 712 O O . TYR A 1 88 ? -8.094 0.097 8.629 1.00 98.25 88 TYR A O 1
ATOM 720 N N . SER A 1 89 ? -8.672 -0.491 10.722 1.00 96.81 89 SER A N 1
ATOM 721 C CA . SER A 1 89 ? -9.882 -1.226 10.343 1.00 96.81 89 SER A CA 1
ATOM 722 C C . SER A 1 89 ? -10.902 -0.284 9.703 1.00 96.81 89 SER A C 1
ATOM 724 O O . SER A 1 89 ? -11.128 0.814 10.207 1.00 96.81 89 SER A O 1
ATOM 726 N N . MET A 1 90 ? -11.546 -0.710 8.617 1.00 94.62 90 MET A N 1
ATOM 727 C CA . MET A 1 90 ? -12.666 0.043 8.034 1.00 94.62 90 MET A CA 1
ATOM 728 C C . MET A 1 90 ? -13.943 -0.019 8.885 1.00 94.62 90 MET A C 1
ATOM 730 O O . MET A 1 90 ? -14.814 0.825 8.711 1.00 94.62 90 MET A O 1
ATOM 734 N N . GLU A 1 91 ? -14.056 -0.989 9.797 1.00 94.88 91 GLU A N 1
ATOM 735 C CA . GLU A 1 91 ? -15.252 -1.191 10.624 1.00 94.88 91 GLU A CA 1
ATOM 736 C C . GLU A 1 91 ? -15.300 -0.234 11.823 1.00 94.88 91 GLU A C 1
ATOM 738 O O . GLU A 1 91 ? -16.308 0.427 12.053 1.00 94.88 91 GLU A O 1
ATOM 743 N N . ASP A 1 92 ? -14.201 -0.134 12.577 1.00 95.25 92 ASP A N 1
ATOM 744 C CA . ASP A 1 92 ? -14.144 0.618 13.838 1.00 95.25 92 ASP A CA 1
ATOM 745 C C . ASP A 1 92 ? -13.018 1.665 13.886 1.00 95.25 92 ASP A C 1
ATOM 747 O O . ASP A 1 92 ? -12.792 2.293 14.923 1.00 95.25 92 ASP A O 1
ATOM 751 N N . ASN A 1 93 ? -12.311 1.869 12.767 1.00 93.44 93 ASN A N 1
ATOM 752 C CA . ASN A 1 93 ? -11.206 2.820 12.618 1.00 93.44 93 ASN A CA 1
ATOM 753 C C . ASN A 1 93 ? -10.061 2.621 13.634 1.00 93.44 93 ASN A C 1
ATOM 755 O O . ASN A 1 93 ? -9.251 3.526 13.852 1.00 93.44 93 ASN A O 1
ATOM 759 N N . LYS A 1 94 ? -9.952 1.438 14.254 1.00 97.44 94 LYS A N 1
ATOM 760 C CA . LYS A 1 94 ? -8.845 1.129 15.163 1.00 97.44 94 LYS A CA 1
ATOM 761 C C . LYS A 1 94 ? -7.586 0.783 14.396 1.00 97.44 94 LYS A C 1
ATOM 763 O O . LYS A 1 94 ? -7.633 0.142 13.349 1.00 97.44 94 LYS A O 1
ATOM 768 N N . LEU A 1 95 ? -6.446 1.181 14.953 1.00 97.50 95 LEU A N 1
ATOM 769 C CA . LEU A 1 95 ? -5.137 0.814 14.430 1.00 97.50 95 LEU A CA 1
ATOM 770 C C . LEU A 1 95 ? -4.943 -0.704 14.558 1.00 97.50 95 LEU A C 1
ATOM 772 O O . LEU A 1 95 ? -4.884 -1.233 15.665 1.00 97.50 95 LEU A O 1
ATOM 776 N N . CYS A 1 96 ? -4.824 -1.388 13.425 1.00 97.31 96 CYS A N 1
ATOM 777 C CA . CYS A 1 96 ? -4.599 -2.830 13.365 1.00 97.31 96 CYS A CA 1
ATOM 778 C C . CYS A 1 96 ? -3.111 -3.169 13.288 1.00 97.31 96 CYS A C 1
ATOM 780 O O . CYS A 1 96 ? -2.674 -4.155 13.875 1.00 97.31 96 CYS A O 1
ATOM 782 N N . PHE A 1 97 ? -2.331 -2.380 12.541 1.00 97.12 97 PHE A N 1
ATOM 783 C CA . PHE A 1 97 ? -0.909 -2.652 12.342 1.00 97.12 97 PHE A CA 1
ATOM 784 C C . PHE A 1 97 ? -0.098 -1.403 11.982 1.00 97.12 97 PHE A C 1
ATOM 786 O O . PHE A 1 97 ? -0.611 -0.428 11.426 1.00 97.12 97 PHE A O 1
ATOM 793 N N . ILE A 1 98 ? 1.206 -1.484 12.251 1.00 98.12 98 ILE A N 1
ATOM 794 C CA . ILE A 1 98 ? 2.240 -0.561 11.776 1.00 98.12 98 ILE A CA 1
ATOM 795 C C . ILE A 1 98 ? 3.311 -1.402 11.079 1.00 98.12 98 ILE A C 1
ATOM 797 O O . ILE A 1 98 ? 3.704 -2.442 11.604 1.00 98.12 98 ILE A O 1
ATOM 801 N N . ALA A 1 99 ? 3.775 -0.967 9.909 1.00 96.94 99 ALA A N 1
ATOM 802 C CA . ALA A 1 99 ? 4.819 -1.659 9.164 1.00 96.94 99 ALA A CA 1
ATOM 803 C C . ALA A 1 99 ? 5.731 -0.673 8.425 1.00 96.94 99 ALA A C 1
ATOM 805 O O . ALA A 1 99 ? 5.256 0.262 7.779 1.00 96.94 99 ALA A O 1
ATOM 806 N N . ASP A 1 100 ? 7.041 -0.915 8.448 1.00 97.31 100 ASP A N 1
ATOM 807 C CA . ASP A 1 100 ? 7.995 -0.119 7.662 1.00 97.31 100 ASP A CA 1
ATOM 808 C C . ASP A 1 100 ? 7.810 -0.326 6.156 1.00 97.31 100 ASP A C 1
ATOM 810 O O . ASP A 1 100 ? 8.028 0.598 5.369 1.00 97.31 100 ASP A O 1
ATOM 814 N N . PHE A 1 101 ? 7.335 -1.512 5.772 1.00 97.19 101 PHE A N 1
ATOM 815 C CA . PHE A 1 101 ? 6.998 -1.895 4.410 1.00 97.19 101 PHE A CA 1
ATOM 816 C C . PHE A 1 101 ? 5.702 -2.708 4.390 1.00 97.19 101 PHE A C 1
ATOM 818 O O . PHE A 1 101 ? 5.546 -3.676 5.133 1.00 97.19 101 PHE A O 1
ATOM 825 N N . LEU A 1 102 ? 4.792 -2.340 3.497 1.00 97.00 102 LEU A N 1
ATOM 826 C CA . LEU A 1 102 ? 3.550 -3.041 3.222 1.00 97.00 102 LEU A CA 1
ATOM 827 C C . LEU A 1 102 ? 3.388 -3.194 1.711 1.00 97.00 102 LEU A C 1
ATOM 829 O O . LEU A 1 102 ? 3.420 -2.217 0.965 1.00 97.00 102 LEU A O 1
ATOM 833 N N . SER A 1 103 ? 3.175 -4.425 1.264 1.00 96.00 103 SER A N 1
ATOM 834 C CA . SER A 1 103 ? 2.869 -4.730 -0.131 1.00 96.00 103 SER A CA 1
ATOM 835 C C . SER A 1 103 ? 1.355 -4.828 -0.301 1.00 96.00 103 SER A C 1
ATOM 837 O O . SER A 1 103 ? 0.731 -5.749 0.226 1.00 96.00 103 SER A O 1
ATOM 839 N N . VAL A 1 104 ? 0.745 -3.871 -1.004 1.00 95.38 104 VAL A N 1
ATOM 840 C CA . VAL A 1 104 ? -0.714 -3.811 -1.179 1.00 95.38 104 VAL A CA 1
ATOM 841 C C . VAL A 1 104 ? -1.092 -4.347 -2.551 1.00 95.38 104 VAL A C 1
ATOM 843 O O . VAL A 1 104 ? -0.564 -3.897 -3.563 1.00 95.38 104 VAL A O 1
ATOM 846 N N . ASN A 1 105 ? -2.013 -5.307 -2.607 1.00 94.75 105 ASN A N 1
ATOM 847 C CA . ASN A 1 105 ? -2.504 -5.837 -3.877 1.00 94.75 105 ASN A CA 1
ATOM 848 C C . ASN A 1 105 ? -3.387 -4.795 -4.583 1.00 94.75 105 ASN A C 1
ATOM 850 O O . ASN A 1 105 ? -4.440 -4.431 -4.065 1.00 94.75 105 ASN A O 1
ATOM 854 N N . LYS A 1 106 ? -2.989 -4.375 -5.785 1.00 92.62 106 LYS A N 1
ATOM 855 C CA . LYS A 1 106 ? -3.660 -3.365 -6.613 1.00 92.62 106 LYS A CA 1
ATOM 856 C C . LYS A 1 106 ? -5.111 -3.720 -6.944 1.00 92.62 106 LYS A C 1
ATOM 858 O O . LYS A 1 106 ? -5.941 -2.829 -7.027 1.00 92.62 106 LYS A O 1
ATOM 863 N N . ARG A 1 107 ? -5.439 -5.011 -7.084 1.00 91.94 107 ARG A N 1
ATOM 864 C CA . ARG A 1 107 ? -6.806 -5.483 -7.383 1.00 91.94 107 ARG A CA 1
ATOM 865 C C . ARG A 1 107 ? -7.763 -5.380 -6.193 1.00 91.94 107 ARG A C 1
ATOM 867 O O . ARG A 1 107 ? -8.953 -5.609 -6.353 1.00 91.94 107 ARG A O 1
ATOM 874 N N . ARG A 1 108 ? -7.239 -5.116 -4.993 1.00 93.81 108 ARG A N 1
ATOM 875 C CA . ARG A 1 108 ? -8.005 -4.990 -3.741 1.00 93.81 108 ARG A CA 1
ATOM 876 C C . ARG A 1 108 ? -8.101 -3.539 -3.270 1.00 93.81 108 ARG A C 1
ATOM 878 O O . ARG A 1 108 ? -8.487 -3.301 -2.131 1.00 93.81 108 ARG A O 1
ATOM 885 N N . ILE A 1 109 ? -7.669 -2.600 -4.105 1.00 94.31 109 ILE A N 1
ATOM 886 C CA . ILE A 1 109 ? -7.714 -1.175 -3.819 1.00 94.31 109 ILE A CA 1
ATOM 887 C C . ILE A 1 109 ? -9.008 -0.624 -4.404 1.00 94.31 109 ILE A C 1
ATOM 889 O O . ILE A 1 109 ? -9.205 -0.686 -5.615 1.00 94.31 109 ILE A O 1
ATOM 893 N N . ASP A 1 110 ? -9.842 -0.050 -3.545 1.00 94.56 110 ASP A N 1
ATOM 894 C CA . ASP A 1 110 ? -11.086 0.604 -3.952 1.00 94.56 110 ASP A CA 1
ATOM 895 C C . ASP A 1 110 ? -10.839 2.086 -4.269 1.00 94.56 110 ASP A C 1
ATOM 897 O O . ASP A 1 110 ? -11.411 2.641 -5.205 1.00 94.56 110 ASP A O 1
ATOM 901 N N . LEU A 1 111 ? -9.952 2.736 -3.504 1.00 93.69 111 LEU A N 1
ATOM 902 C CA . LEU A 1 111 ? -9.621 4.153 -3.660 1.00 93.69 111 LEU A CA 1
ATOM 903 C C . LEU A 1 111 ? -8.181 4.441 -3.217 1.00 93.69 111 LEU A C 1
ATOM 905 O O . LEU A 1 111 ? -7.720 3.922 -2.200 1.00 93.69 111 LEU A O 1
ATOM 909 N N . VAL A 1 112 ? -7.489 5.326 -3.940 1.00 94.81 112 VAL A N 1
ATOM 910 C CA . VAL A 1 112 ? -6.214 5.917 -3.502 1.00 94.81 112 VAL A CA 1
ATOM 911 C C . VAL A 1 112 ? -6.289 7.428 -3.613 1.00 94.81 112 VAL A C 1
ATOM 913 O O . VAL A 1 112 ? -6.630 7.957 -4.668 1.00 94.81 112 VAL A O 1
ATOM 916 N N . LEU A 1 113 ? -5.919 8.114 -2.538 1.00 94.00 113 LEU A N 1
ATOM 917 C CA . LEU A 1 113 ? -5.778 9.563 -2.492 1.00 94.00 113 LEU A CA 1
ATOM 918 C C . LEU A 1 113 ? -4.323 9.911 -2.193 1.00 94.00 113 LEU A C 1
ATOM 920 O O . LEU A 1 113 ? -3.697 9.282 -1.339 1.00 94.00 113 LEU A O 1
ATOM 924 N N . ILE A 1 114 ? -3.799 10.923 -2.878 1.00 92.50 114 ILE A N 1
ATOM 925 C CA . ILE A 1 114 ? -2.563 11.590 -2.467 1.00 92.50 114 ILE A CA 1
ATOM 926 C C . ILE A 1 114 ? -2.978 12.660 -1.469 1.00 92.50 114 ILE A C 1
ATOM 928 O O . ILE A 1 114 ? -3.854 13.471 -1.769 1.00 92.50 114 ILE A O 1
ATOM 932 N N . GLU A 1 115 ? -2.386 12.632 -0.280 1.00 89.31 115 GLU A N 1
ATOM 933 C CA . GLU A 1 115 ? -2.617 13.699 0.684 1.00 89.31 115 GLU A CA 1
ATOM 934 C C . GLU A 1 115 ? -1.988 14.985 0.126 1.00 89.31 115 GLU A C 1
ATOM 936 O O . GLU A 1 115 ? -0.812 14.952 -0.259 1.00 89.31 115 GLU A O 1
ATOM 941 N N . PRO A 1 116 ? -2.751 16.086 0.004 1.00 81.88 116 PRO A N 1
ATOM 942 C CA . PRO A 1 116 ? -2.187 17.345 -0.448 1.00 81.88 116 PRO A CA 1
ATOM 943 C C . PRO A 1 116 ? -1.092 17.771 0.529 1.00 81.88 116 PRO A C 1
ATOM 945 O O . PRO A 1 116 ? -1.234 17.626 1.742 1.00 81.88 116 PRO A O 1
ATOM 948 N N . GLU A 1 117 ? 0.010 18.292 -0.003 1.00 71.50 117 GLU A N 1
ATOM 949 C CA . GLU A 1 117 ? 0.994 18.978 0.825 1.00 71.50 117 GLU A CA 1
ATOM 950 C C . GLU A 1 117 ? 0.287 20.213 1.396 1.00 71.50 117 GLU A C 1
ATOM 952 O O . GLU A 1 117 ? -0.030 21.147 0.656 1.00 71.50 117 GLU A O 1
ATOM 957 N N . GLU A 1 118 ? -0.049 20.191 2.689 1.00 61.44 118 GLU A N 1
ATOM 958 C CA . GLU A 1 118 ? -0.480 21.399 3.382 1.00 61.44 118 GLU A CA 1
ATOM 959 C C . GLU A 1 118 ? 0.654 22.412 3.227 1.00 61.44 118 GLU A C 1
ATOM 961 O O . GLU A 1 118 ? 1.739 22.239 3.786 1.00 61.44 118 GLU A O 1
ATOM 966 N N . LYS A 1 119 ? 0.427 23.462 2.429 1.00 51.94 119 LYS A N 1
ATOM 967 C CA . LYS A 1 119 ? 1.249 24.662 2.521 1.00 51.94 119 LYS A CA 1
ATOM 968 C C . LYS A 1 119 ? 0.995 25.216 3.915 1.00 51.94 119 LYS A C 1
ATOM 970 O O . LYS A 1 119 ? -0.032 25.849 4.143 1.00 51.94 119 LYS A O 1
ATOM 975 N N . SER A 1 120 ? 1.887 24.910 4.853 1.00 48.38 120 SER A N 1
ATOM 976 C CA . SER A 1 120 ? 1.982 25.623 6.122 1.00 48.38 120 SER A CA 1
ATOM 977 C C . SER A 1 120 ? 1.944 27.114 5.800 1.00 48.38 120 SER A C 1
ATOM 979 O O . SER A 1 120 ? 2.785 27.576 5.029 1.00 48.38 120 SER A O 1
ATOM 981 N N . GLY A 1 121 ? 0.912 27.803 6.287 1.00 47.00 121 GLY A N 1
ATOM 982 C CA . GLY A 1 121 ? 0.590 29.172 5.906 1.00 47.00 121 GLY A CA 1
ATOM 983 C C . GLY A 1 121 ? 1.793 30.103 6.003 1.00 47.00 121 GLY A C 1
ATOM 984 O O . GLY A 1 121 ? 2.425 30.205 7.051 1.00 47.00 121 GLY A O 1
ATOM 985 N N . GLU A 1 122 ? 2.088 30.769 4.893 1.00 45.41 122 GLU A N 1
ATOM 986 C CA . GLU A 1 122 ? 2.749 32.068 4.907 1.00 45.41 122 GLU A CA 1
ATOM 987 C C . GLU A 1 122 ? 1.624 33.099 5.091 1.00 45.41 122 GLU A C 1
ATOM 989 O O . GLU A 1 122 ? 0.909 33.417 4.139 1.00 45.41 122 GLU A O 1
ATOM 994 N N . GLU A 1 123 ? 1.410 33.520 6.341 1.00 39.91 123 GLU A N 1
ATOM 995 C CA . GLU A 1 123 ? 0.841 34.836 6.673 1.00 39.91 123 GLU A CA 1
ATOM 996 C C . GLU A 1 123 ? 1.982 35.840 6.859 1.00 39.91 123 GLU A C 1
ATOM 998 O O . GLU A 1 123 ? 3.005 35.460 7.481 1.00 39.91 123 GLU A O 1
#

Secondary structure (DSSP, 8-state):
--PPP-----TT------HHHHHHHHHHHHHHT------EEEEEEEEE-SSEEEEEEEEEETT--HHHHHHTTTTTS-EEEEEEEEEEETTT--EEEEEEEEEEEGGG-SEEEEPP-------

Nearest PDB structures (foldseek):
  1n9s-assembly3_D  TM=7.433E-01  e=8.468E-03  Saccharomyces cerevisiae
  5mkl-assembly1_D1  TM=7.496E-01  e=3.349E-02  Sulfolobus acidocaldarius
  4m77-assembly2_J  TM=6.659E-01  e=1.418E-02  Saccharomyces cerevisiae S288C
  4xq3-assembly1_F  TM=7.204E-01  e=1.868E-01  Saccharolobus solfataricus 98/2
  6kag-assembly1_A  TM=3.809E-01  e=1.169E+00  Homo sapiens

pLDDT: mean 79.03, std 19.75, range [35.03, 98.38]

Foldseek 3Di:
DDDDDDDDDDPDDDDDDDPVRVVVVVVVVVVVPPPPPQQWDWFWKFWDFPFKTKTFIFTHRVPDDPVCVLPPPCPVQQWGKGAQMWIATPPPRHTPDTDRIDTHGSVRTPDMDGDDDPPPDDD

Radius of gyration: 23.89 Å; Cα contacts (8 Å, |Δi|>4): 164; chains: 1; bounding box: 70×61×37 Å

Solvent-accessible surface area (backbone atoms only — not comparable to full-atom values): 7591 Å² total; per-residue (Å²): 134,90,81,85,85,83,86,76,93,62,94,91,71,91,78,92,74,54,71,68,57,53,50,52,51,50,49,55,49,49,68,69,59,56,70,79,82,73,56,60,43,79,43,49,31,42,38,32,33,93,60,32,40,33,40,28,31,34,75,38,51,65,93,57,54,68,68,58,62,62,62,46,55,43,90,83,47,41,57,46,67,27,32,64,25,37,33,20,34,62,89,76,66,45,80,74,49,74,36,69,66,42,78,42,53,54,92,54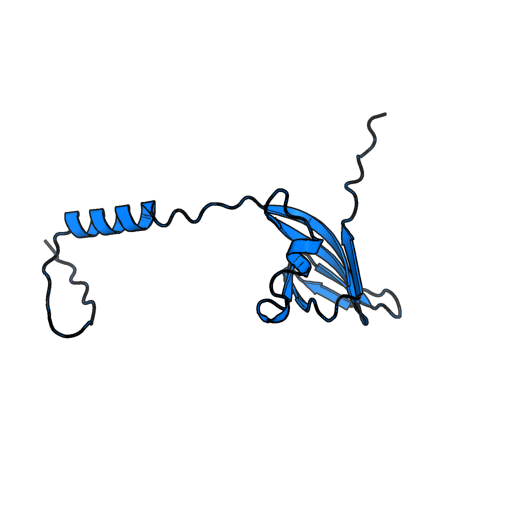,51,80,44,77,42,72,59,74,82,76,74,77,79,87,127

Mean predicted aligned error: 13.89 Å

Sequence (123 aa):
MKTAEVIFIMLYYTIKIDKKTILSIINVMEERANPLKIEKDQKKVLIYTPTFKIIGYIHLPTNARLTDTLNFAVDKNPFIPVTKARGYSMEDNKLCFIADFLSVNKRRIDLVLIEPEEKSGEE